Protein AF-A0A2W6E1Y5-F1 (afdb_monomer_lite)

Foldseek 3Di:
DDDDDDDPDPPPDPFAAFPVRHGDPDPVVCPVLPADKDKDAPPDDADDAQWDKDQPDDPQWAWGIKIAHRAQDADQRHDDQDWDFRMKTWTDHPNWIKIKTKIARRHCRPAAHDDDPQWDDDPPDPQKTKHAPPDPLGIKIWHDDRGIIIIMTHGPDPVVRVVVSVRMDTPGHHHDPDD

Structure (mmCIF, N/CA/C/O backbone):
data_AF-A0A2W6E1Y5-F1
#
_entry.id   AF-A0A2W6E1Y5-F1
#
loop_
_atom_site.group_PDB
_atom_site.id
_atom_site.type_symbol
_atom_site.label_atom_id
_atom_site.label_alt_id
_atom_site.label_comp_id
_atom_site.label_asym_id
_atom_site.label_entity_id
_atom_site.label_seq_id
_atom_site.pdbx_PDB_ins_code
_atom_site.Cartn_x
_atom_site.Cartn_y
_atom_site.Cartn_z
_atom_site.occupancy
_atom_site.B_iso_or_equiv
_atom_site.auth_seq_id
_atom_site.auth_comp_id
_atom_site.auth_asym_id
_atom_site.auth_atom_id
_atom_site.pdbx_PDB_model_num
ATOM 1 N N . MET A 1 1 ? 24.513 36.775 -11.200 1.00 38.06 1 MET A N 1
ATOM 2 C CA . MET A 1 1 ? 24.283 35.925 -10.012 1.00 38.06 1 MET A CA 1
ATOM 3 C C . MET A 1 1 ? 24.284 34.468 -10.467 1.00 38.06 1 MET A C 1
ATOM 5 O O . MET A 1 1 ? 23.429 34.130 -11.276 1.00 38.06 1 MET A O 1
ATOM 9 N N . PRO A 1 2 ? 25.271 33.638 -10.082 1.00 34.03 2 PRO A N 1
ATOM 10 C CA . PRO A 1 2 ? 25.382 32.253 -10.543 1.00 34.03 2 PRO A CA 1
ATOM 11 C C . PRO A 1 2 ? 24.440 31.330 -9.761 1.00 34.03 2 PRO A C 1
ATOM 13 O O . PRO A 1 2 ? 24.353 31.420 -8.538 1.00 34.03 2 PRO A O 1
ATOM 16 N N . GLY A 1 3 ? 23.746 30.445 -10.481 1.00 36.72 3 GLY A N 1
ATOM 17 C CA . GLY A 1 3 ? 22.789 29.486 -9.935 1.00 36.72 3 GLY A CA 1
ATOM 18 C C . GLY A 1 3 ? 23.451 28.390 -9.100 1.00 36.72 3 GLY A C 1
ATOM 19 O O . GLY A 1 3 ? 24.427 27.761 -9.516 1.00 36.72 3 GLY A O 1
ATOM 20 N N . ALA A 1 4 ? 22.890 28.142 -7.919 1.00 37.03 4 ALA A N 1
ATOM 21 C CA . ALA A 1 4 ? 23.269 27.018 -7.082 1.00 37.03 4 ALA A CA 1
ATOM 22 C C . ALA A 1 4 ? 22.837 25.708 -7.761 1.00 37.03 4 ALA A C 1
ATOM 24 O O . ALA A 1 4 ? 21.649 25.409 -7.874 1.00 37.03 4 ALA A O 1
ATOM 25 N N . ARG A 1 5 ? 23.812 24.916 -8.221 1.00 40.97 5 ARG A N 1
ATOM 26 C CA . ARG A 1 5 ? 23.590 23.514 -8.593 1.00 40.97 5 ARG A CA 1
ATOM 27 C C . ARG A 1 5 ? 23.184 22.753 -7.333 1.00 40.97 5 ARG A C 1
ATOM 29 O O . ARG A 1 5 ? 23.946 22.726 -6.365 1.00 40.97 5 ARG A O 1
ATOM 36 N N . ALA A 1 6 ? 22.008 22.130 -7.346 1.00 42.75 6 ALA A N 1
ATOM 37 C CA . ALA A 1 6 ? 21.619 21.189 -6.306 1.00 42.75 6 ALA A CA 1
ATOM 38 C C . ALA A 1 6 ? 22.677 20.074 -6.236 1.00 42.75 6 ALA A C 1
ATOM 40 O O . ALA A 1 6 ? 22.988 19.438 -7.245 1.00 42.75 6 ALA A O 1
ATOM 41 N N . LYS A 1 7 ? 23.280 19.869 -5.059 1.00 35.88 7 LYS A N 1
ATOM 42 C CA . LYS A 1 7 ? 24.159 18.718 -4.829 1.00 35.88 7 LYS A CA 1
ATOM 43 C C . LYS A 1 7 ? 23.310 17.451 -4.974 1.00 35.88 7 LYS A C 1
ATOM 45 O O . LYS A 1 7 ? 22.243 17.403 -4.360 1.00 35.88 7 LYS A O 1
ATOM 50 N N . PRO A 1 8 ? 23.752 16.434 -5.735 1.00 39.66 8 PRO A N 1
ATOM 51 C CA . PRO A 1 8 ? 23.053 15.161 -5.763 1.00 39.66 8 PRO A CA 1
ATOM 52 C C . PRO A 1 8 ? 23.016 14.623 -4.334 1.00 39.66 8 PRO A C 1
ATOM 54 O O . PRO A 1 8 ? 24.058 14.451 -3.692 1.00 39.66 8 PRO A O 1
ATOM 57 N N . ILE A 1 9 ? 21.806 14.416 -3.819 1.00 45.94 9 ILE A N 1
ATOM 58 C CA . ILE A 1 9 ? 21.595 13.673 -2.583 1.00 45.94 9 ILE A CA 1
ATOM 59 C C . ILE A 1 9 ? 22.230 12.310 -2.845 1.00 45.94 9 ILE A C 1
ATOM 61 O O . ILE A 1 9 ? 21.839 11.619 -3.787 1.00 45.94 9 ILE A O 1
ATOM 65 N N . ARG A 1 10 ? 23.263 11.953 -2.073 1.00 37.12 10 ARG A N 1
ATOM 66 C CA . ARG A 1 10 ? 23.776 10.583 -2.061 1.00 37.12 10 ARG A CA 1
ATOM 67 C C . ARG A 1 10 ? 22.591 9.711 -1.680 1.00 37.12 10 ARG A C 1
ATOM 69 O O . ARG A 1 10 ? 22.197 9.710 -0.517 1.00 37.12 10 ARG A O 1
ATOM 76 N N . ALA A 1 11 ? 21.998 9.041 -2.662 1.00 43.97 11 ALA A N 1
ATOM 77 C CA . ALA A 1 11 ? 21.000 8.029 -2.399 1.00 43.97 11 ALA A CA 1
ATOM 78 C C . ALA A 1 11 ? 21.639 7.045 -1.417 1.00 43.97 11 ALA A C 1
ATOM 80 O O . ALA A 1 11 ? 22.701 6.482 -1.699 1.00 43.97 11 ALA A O 1
ATOM 81 N N . LEU A 1 12 ? 21.038 6.902 -0.237 1.00 40.34 12 LEU A N 1
ATOM 82 C CA . LEU A 1 12 ? 21.284 5.752 0.618 1.00 40.34 12 LEU A CA 1
ATOM 83 C C . LEU A 1 12 ? 20.884 4.539 -0.222 1.00 40.34 12 LEU A C 1
ATOM 85 O O . LEU A 1 12 ? 19.701 4.260 -0.396 1.00 40.34 12 LEU A O 1
ATOM 89 N N . ALA A 1 13 ? 21.865 3.895 -0.847 1.00 49.94 13 ALA A N 1
ATOM 90 C CA . ALA A 1 13 ? 21.620 2.687 -1.606 1.00 49.94 13 ALA A CA 1
ATOM 91 C C . ALA A 1 13 ? 21.242 1.597 -0.601 1.00 49.94 13 ALA A C 1
ATOM 93 O O . ALA A 1 13 ? 22.048 1.228 0.254 1.00 49.94 13 ALA A O 1
ATOM 94 N N . LEU A 1 14 ? 20.008 1.104 -0.684 1.00 54.09 14 LEU A N 1
ATOM 95 C CA . LEU A 1 14 ? 19.638 -0.155 -0.052 1.00 54.09 14 LEU A CA 1
ATOM 96 C C . LEU A 1 14 ? 20.408 -1.258 -0.783 1.00 54.09 14 LEU A C 1
ATOM 98 O O . LEU A 1 14 ? 20.114 -1.563 -1.937 1.00 54.09 14 LEU A O 1
ATOM 102 N N . ILE A 1 15 ? 21.435 -1.802 -0.132 1.00 58.28 15 ILE A N 1
ATOM 103 C CA . ILE A 1 15 ? 22.217 -2.927 -0.647 1.00 58.28 15 ILE A CA 1
ATOM 104 C C . ILE A 1 15 ? 21.647 -4.193 -0.003 1.00 58.28 15 ILE A C 1
ATOM 106 O O . ILE A 1 15 ? 21.856 -4.389 1.196 1.00 58.28 15 ILE A O 1
ATOM 110 N N . PRO A 1 16 ? 20.922 -5.049 -0.741 1.00 61.19 16 PRO A N 1
ATOM 111 C CA . PRO A 1 16 ? 20.564 -6.356 -0.219 1.00 61.19 16 PRO A CA 1
ATOM 112 C C . PRO A 1 16 ? 21.827 -7.192 -0.051 1.00 61.19 16 PRO A C 1
ATOM 114 O O . PRO A 1 16 ? 22.714 -7.194 -0.910 1.00 61.19 16 PRO A O 1
ATOM 117 N N . LEU A 1 17 ? 21.898 -7.889 1.074 1.00 61.00 17 LEU A N 1
ATOM 118 C CA . LEU A 1 17 ? 23.000 -8.770 1.422 1.00 61.00 17 LEU A CA 1
ATOM 119 C C . LEU A 1 17 ? 22.524 -10.221 1.356 1.00 61.00 17 LEU A C 1
ATOM 121 O O . LEU A 1 17 ? 21.357 -10.504 1.620 1.00 61.00 17 LEU A O 1
ATOM 125 N N . ASP A 1 18 ? 23.426 -11.125 0.989 1.00 54.53 18 ASP A N 1
ATOM 126 C CA . ASP A 1 18 ? 23.208 -12.562 1.110 1.00 54.53 18 ASP A CA 1
ATOM 127 C C . ASP A 1 18 ? 23.424 -13.042 2.556 1.00 54.53 18 ASP A C 1
ATOM 129 O O . ASP A 1 18 ? 23.821 -12.281 3.445 1.00 54.53 18 ASP A O 1
ATOM 133 N N . ARG A 1 19 ? 23.247 -14.350 2.767 1.00 54.22 19 ARG A N 1
ATOM 134 C CA . ARG A 1 19 ? 23.466 -15.028 4.055 1.00 54.22 19 ARG A CA 1
ATOM 135 C C . ARG A 1 19 ? 24.863 -14.954 4.650 1.00 54.22 19 ARG A C 1
ATOM 137 O O . ARG A 1 19 ? 25.102 -15.368 5.781 1.00 54.22 19 ARG A O 1
ATOM 144 N N . HIS A 1 20 ? 25.818 -14.484 3.866 1.00 69.44 20 HIS A N 1
ATOM 145 C CA . HIS A 1 20 ? 27.202 -14.301 4.264 1.00 69.44 20 HIS A CA 1
ATOM 146 C C . HIS A 1 20 ? 27.544 -12.811 4.422 1.00 69.44 20 HIS A C 1
ATOM 148 O O . HIS A 1 20 ? 28.718 -12.473 4.574 1.00 69.44 20 HIS A O 1
ATOM 154 N N . GLY A 1 21 ? 26.541 -11.921 4.390 1.00 58.41 21 GLY A N 1
ATOM 155 C CA . GLY A 1 21 ? 26.709 -10.475 4.499 1.00 58.41 21 GLY A CA 1
ATOM 156 C C . GLY A 1 21 ? 27.328 -9.835 3.256 1.00 58.41 21 GLY A C 1
ATOM 157 O O . GLY A 1 21 ? 27.831 -8.714 3.334 1.00 58.41 21 GLY A O 1
ATOM 158 N N . ARG A 1 22 ? 27.344 -10.534 2.114 1.00 70.56 22 ARG A N 1
ATOM 159 C CA . ARG A 1 22 ? 27.930 -10.033 0.865 1.00 70.56 22 ARG A CA 1
ATOM 160 C C . ARG A 1 22 ? 26.859 -9.333 0.032 1.00 70.56 22 ARG A C 1
ATOM 162 O O . ARG A 1 22 ? 25.741 -9.838 -0.038 1.00 70.56 22 ARG A O 1
ATOM 169 N N . PRO A 1 23 ? 27.172 -8.204 -0.631 1.00 63.00 23 PRO A N 1
ATOM 170 C CA . PRO A 1 23 ? 26.241 -7.556 -1.548 1.00 63.00 23 PRO A CA 1
ATOM 171 C C . PRO A 1 23 ? 25.732 -8.533 -2.607 1.00 63.00 23 PRO A C 1
ATOM 173 O O . PRO A 1 23 ? 26.532 -9.134 -3.324 1.00 63.00 23 PRO A O 1
ATOM 176 N N . VAL A 1 24 ? 24.412 -8.658 -2.735 1.00 55.81 24 VAL A N 1
ATOM 177 C CA . VAL A 1 24 ? 23.804 -9.35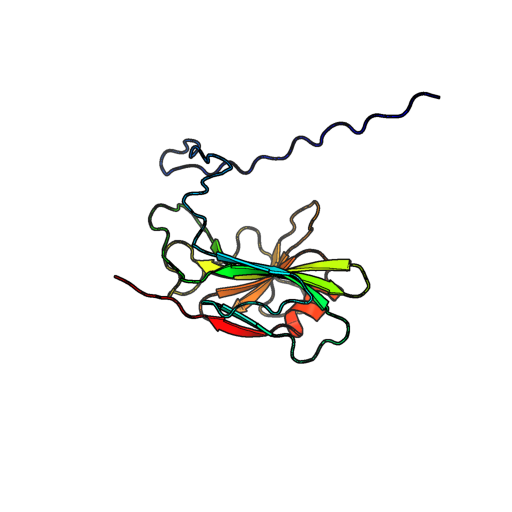1 -3.872 1.00 55.81 24 VAL A CA 1
ATOM 178 C C . VAL A 1 24 ? 23.944 -8.421 -5.080 1.00 55.81 24 VAL A C 1
ATOM 180 O O . VAL A 1 24 ? 23.420 -7.303 -5.038 1.00 55.81 24 VAL A O 1
ATOM 183 N N . PRO A 1 25 ? 24.653 -8.817 -6.154 1.00 55.38 25 PRO A N 1
ATOM 184 C CA . PRO A 1 25 ? 24.777 -7.987 -7.343 1.00 55.38 25 PRO A CA 1
ATOM 185 C C . PRO A 1 25 ? 23.416 -7.884 -8.043 1.00 55.38 25 PRO A C 1
ATOM 187 O O . PRO A 1 25 ? 23.063 -8.717 -8.875 1.00 55.38 25 PRO A O 1
ATOM 190 N N . ILE A 1 26 ? 22.642 -6.848 -7.712 1.00 52.25 26 ILE A N 1
ATOM 191 C CA . ILE A 1 26 ? 21.452 -6.482 -8.477 1.00 52.25 26 ILE A CA 1
ATOM 192 C C . ILE A 1 26 ? 21.932 -5.753 -9.731 1.00 52.25 26 ILE A C 1
ATOM 194 O O . ILE A 1 26 ? 22.360 -4.598 -9.668 1.00 52.25 26 ILE A O 1
ATOM 198 N N . LYS A 1 27 ? 21.836 -6.392 -10.898 1.00 49.78 27 LYS A N 1
ATOM 199 C CA . LYS A 1 27 ? 21.830 -5.630 -12.149 1.00 49.78 27 LYS A CA 1
ATOM 200 C C . LYS A 1 27 ? 20.531 -4.832 -12.152 1.00 49.78 27 LYS A C 1
ATOM 202 O O . LYS A 1 27 ? 19.464 -5.426 -12.122 1.00 49.78 27 LYS A O 1
ATOM 207 N N . ALA A 1 28 ? 20.595 -3.503 -12.197 1.00 44.22 28 ALA A N 1
ATOM 208 C CA . ALA A 1 28 ? 19.415 -2.629 -12.105 1.00 44.22 28 ALA A CA 1
ATOM 209 C C . ALA A 1 28 ? 18.299 -2.929 -13.141 1.00 44.22 28 ALA A C 1
ATOM 211 O O . ALA A 1 28 ? 17.175 -2.468 -12.977 1.00 44.22 28 ALA A O 1
ATOM 212 N N . GLN A 1 29 ? 18.603 -3.709 -14.184 1.00 43.41 29 GLN A N 1
ATOM 213 C CA . GLN A 1 29 ? 17.671 -4.171 -15.219 1.00 43.41 29 GLN A CA 1
ATOM 214 C C . GLN A 1 29 ? 17.121 -5.592 -15.007 1.00 43.41 29 GLN A C 1
ATOM 216 O O . GLN A 1 29 ? 16.110 -5.948 -15.599 1.00 43.41 29 GLN A O 1
ATOM 221 N N . GLU A 1 30 ? 17.746 -6.387 -14.143 1.00 43.25 30 GLU A N 1
ATOM 222 C CA . GLU A 1 30 ? 17.336 -7.742 -13.779 1.00 43.25 30 GLU A CA 1
ATOM 223 C C . GLU A 1 30 ? 17.289 -7.784 -12.254 1.00 43.25 30 GLU A C 1
ATOM 225 O O . GLU A 1 30 ? 18.232 -8.222 -11.601 1.00 43.25 30 GLU A O 1
ATOM 230 N N . ASN A 1 31 ? 16.215 -7.267 -11.656 1.00 49.66 31 ASN A N 1
ATOM 231 C CA . ASN A 1 31 ? 15.931 -7.616 -10.272 1.00 49.66 31 ASN A CA 1
ATOM 232 C C . ASN A 1 31 ? 15.467 -9.084 -10.291 1.00 49.66 31 ASN A C 1
ATOM 234 O O . ASN A 1 31 ? 14.361 -9.337 -10.769 1.00 49.66 31 ASN A O 1
ATOM 238 N N . PRO A 1 32 ? 16.262 -10.060 -9.809 1.00 44.84 32 PRO A N 1
ATOM 239 C CA . PRO A 1 32 ? 15.862 -11.470 -9.826 1.00 44.84 32 PRO A CA 1
ATOM 240 C C . PRO A 1 32 ? 14.632 -11.732 -8.940 1.00 44.84 32 PRO A C 1
ATOM 242 O O . PRO A 1 32 ? 14.007 -12.782 -9.044 1.00 44.84 32 PRO A O 1
ATOM 245 N N . PHE A 1 33 ? 14.258 -10.759 -8.102 1.00 51.00 33 PHE A N 1
ATOM 246 C CA . PHE A 1 33 ? 13.057 -10.759 -7.273 1.00 51.00 33 PHE A CA 1
ATOM 247 C C . PHE A 1 33 ? 11.883 -9.986 -7.901 1.00 51.00 33 PHE A C 1
ATOM 249 O O . PHE A 1 33 ? 10.825 -9.870 -7.280 1.00 51.00 33 PHE A O 1
ATOM 256 N N . ALA A 1 34 ? 12.034 -9.439 -9.115 1.00 59.31 34 ALA A N 1
ATOM 257 C CA . ALA A 1 34 ? 10.923 -8.843 -9.848 1.00 59.31 34 ALA A CA 1
ATOM 258 C C . ALA A 1 34 ? 10.020 -9.954 -10.381 1.00 59.31 34 ALA A C 1
ATOM 260 O O . ALA A 1 34 ? 10.207 -10.490 -11.473 1.00 59.31 34 ALA A O 1
ATOM 261 N N . LEU A 1 35 ? 9.014 -10.297 -9.583 1.00 68.56 35 LEU A N 1
ATOM 262 C CA . LEU A 1 35 ? 7.935 -11.166 -10.021 1.00 68.56 35 LEU A CA 1
ATOM 263 C C . LEU A 1 35 ? 7.258 -10.567 -11.270 1.00 68.56 35 LEU A C 1
ATOM 265 O O . LEU A 1 35 ? 7.119 -9.338 -11.356 1.00 68.56 35 LEU A O 1
ATOM 269 N N . PRO A 1 36 ? 6.804 -11.408 -12.222 1.00 78.75 36 PRO A N 1
ATOM 270 C CA . PRO A 1 36 ? 6.114 -10.941 -13.416 1.00 78.75 36 PRO A CA 1
ATOM 271 C C . PRO A 1 36 ? 4.913 -10.069 -13.047 1.00 78.75 36 PRO A C 1
ATOM 273 O O . PRO A 1 36 ? 3.895 -10.548 -12.529 1.00 78.75 36 PRO A O 1
ATOM 276 N N . ASN A 1 37 ? 5.036 -8.777 -13.321 1.00 84.44 37 ASN A N 1
ATOM 277 C CA . ASN A 1 37 ? 4.037 -7.775 -12.996 1.00 84.44 37 ASN A CA 1
ATOM 278 C C . ASN A 1 37 ? 3.521 -7.097 -14.263 1.00 84.44 37 ASN A C 1
ATOM 280 O O . ASN A 1 37 ? 4.126 -7.162 -15.333 1.00 84.44 37 ASN A O 1
ATOM 284 N N . ARG A 1 38 ? 2.351 -6.480 -14.133 1.00 88.81 38 ARG A N 1
ATOM 285 C CA . ARG A 1 38 ? 1.757 -5.645 -15.167 1.00 88.81 38 ARG A CA 1
ATOM 286 C C . ARG A 1 38 ? 1.631 -4.228 -14.647 1.00 88.81 38 ARG A C 1
ATOM 288 O O . ARG A 1 38 ? 0.903 -3.996 -13.680 1.00 88.81 38 ARG A O 1
ATOM 295 N N . TYR A 1 39 ? 2.319 -3.318 -15.322 1.00 90.50 39 TYR A N 1
ATOM 296 C CA . TYR A 1 39 ? 2.117 -1.887 -15.163 1.00 90.50 39 TYR A CA 1
ATOM 297 C C . TYR A 1 39 ? 0.757 -1.473 -15.726 1.00 90.50 39 TYR A C 1
ATOM 299 O O . TYR A 1 39 ? 0.266 -2.047 -16.704 1.00 90.50 39 TYR A O 1
ATOM 307 N N . TRP A 1 40 ? 0.165 -0.453 -15.122 1.00 91.62 40 TRP A N 1
ATOM 308 C CA . TRP A 1 40 ? -1.009 0.224 -15.644 1.00 91.62 40 TRP A CA 1
ATOM 309 C C . TRP A 1 40 ? -0.995 1.695 -15.246 1.00 91.62 40 TRP A C 1
ATOM 311 O O . TRP A 1 40 ? -0.381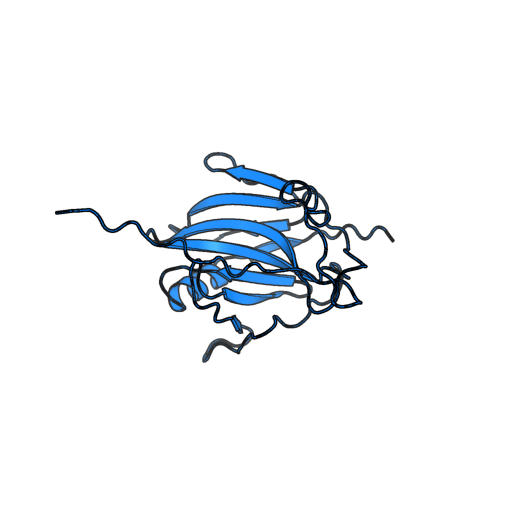 2.079 -14.253 1.00 91.62 40 TRP A O 1
ATOM 321 N N . GLN A 1 41 ? -1.703 2.509 -16.024 1.00 94.06 41 GLN A N 1
ATOM 322 C CA . GLN A 1 41 ? -1.841 3.940 -15.790 1.00 94.06 41 GLN A CA 1
ATOM 323 C C . GLN A 1 41 ? -3.207 4.422 -16.262 1.00 94.06 41 GLN A C 1
ATOM 325 O O . GLN A 1 41 ? -3.702 3.980 -17.304 1.00 94.06 41 GLN A O 1
ATOM 330 N N . ALA A 1 42 ? -3.797 5.348 -15.512 1.00 90.69 42 ALA A N 1
ATOM 331 C CA . ALA A 1 42 ? -5.022 6.030 -15.880 1.00 90.69 42 ALA A CA 1
ATOM 332 C C . ALA A 1 42 ? -4.887 6.679 -17.279 1.00 90.69 42 ALA A C 1
ATOM 334 O O . ALA A 1 42 ? -3.832 7.218 -17.615 1.00 90.69 42 ALA A O 1
ATOM 335 N N . PRO A 1 43 ? -5.932 6.620 -18.124 1.00 92.94 43 PRO A N 1
ATOM 336 C CA . PRO A 1 43 ? -7.288 6.161 -17.816 1.00 92.94 43 PRO A CA 1
ATOM 337 C C . PRO A 1 43 ? -7.487 4.636 -17.913 1.00 92.94 43 PRO A C 1
ATOM 339 O O . PRO A 1 43 ? -8.607 4.156 -17.730 1.00 92.94 43 PRO A O 1
ATOM 342 N N . SER A 1 44 ? -6.440 3.855 -18.202 1.00 92.62 44 SER A N 1
ATOM 343 C CA . SER A 1 44 ? -6.552 2.393 -18.224 1.00 92.62 44 SER A CA 1
ATOM 344 C C . SER A 1 44 ? -6.824 1.862 -16.820 1.00 92.62 44 SER A C 1
ATOM 346 O O . SER A 1 44 ? -6.268 2.343 -15.834 1.00 92.62 44 SER A O 1
ATOM 348 N N . ARG A 1 45 ? -7.686 0.848 -16.720 1.00 87.81 45 ARG A N 1
ATOM 349 C CA . ARG A 1 45 ? -7.991 0.209 -15.436 1.00 87.81 45 ARG A CA 1
ATOM 350 C C . ARG A 1 45 ? -6.844 -0.711 -14.998 1.00 87.81 45 ARG A C 1
ATOM 352 O O . ARG A 1 45 ? -6.176 -1.279 -15.866 1.00 87.81 45 ARG A O 1
ATOM 359 N N . PRO A 1 46 ? -6.667 -0.931 -13.682 1.00 86.25 46 PRO A N 1
ATOM 360 C CA . PRO A 1 46 ? -5.744 -1.940 -13.185 1.00 86.25 46 PRO A CA 1
ATOM 361 C C . PRO A 1 46 ? -6.062 -3.314 -13.794 1.00 86.25 46 PRO A C 1
ATOM 363 O O . PRO A 1 46 ? -7.224 -3.738 -13.765 1.00 86.25 46 PRO A O 1
ATOM 366 N N . PRO A 1 47 ? -5.072 -4.030 -14.349 1.00 87.62 47 PRO A N 1
ATOM 367 C CA . PRO A 1 47 ? -5.277 -5.377 -14.842 1.00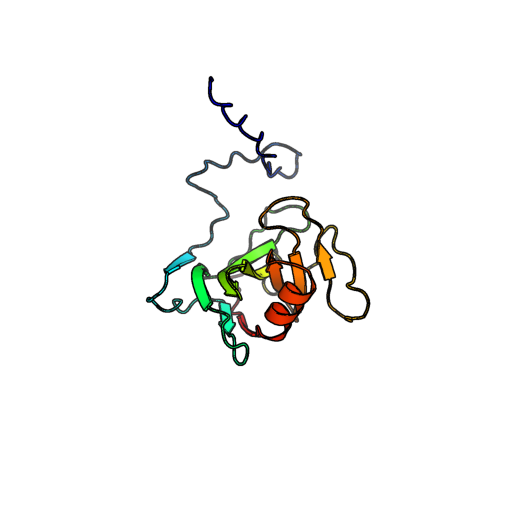 87.62 47 PRO A CA 1
ATOM 368 C C . PRO A 1 47 ? -5.592 -6.303 -13.669 1.00 87.62 47 PRO A C 1
ATOM 370 O O . PRO A 1 47 ? -5.068 -6.149 -12.566 1.00 87.62 47 PRO A O 1
ATOM 373 N N . HIS A 1 48 ? -6.394 -7.335 -13.920 1.00 87.56 48 HIS A N 1
ATOM 374 C CA . HIS A 1 48 ? -6.556 -8.397 -12.936 1.00 87.56 48 HIS A CA 1
ATOM 375 C C . HIS A 1 48 ? -5.207 -9.093 -12.703 1.00 87.56 48 HIS A C 1
ATOM 377 O O . HIS A 1 48 ? -4.528 -9.484 -13.655 1.00 87.56 48 HIS A O 1
ATOM 383 N N . GLY A 1 49 ? -4.827 -9.284 -11.443 1.00 86.38 49 GLY A N 1
ATOM 384 C CA . GLY A 1 49 ? -3.653 -10.072 -11.055 1.00 86.38 49 GLY A CA 1
ATOM 385 C C . GLY A 1 49 ? -3.926 -10.904 -9.811 1.00 86.38 49 GLY A C 1
ATOM 386 O O . GLY A 1 49 ? -5.086 -11.190 -9.510 1.00 86.38 49 GLY A O 1
ATOM 387 N N . SER A 1 50 ? -2.886 -11.300 -9.088 1.00 89.06 50 SER A N 1
ATOM 388 C CA . SER A 1 50 ? -3.029 -12.066 -7.847 1.00 89.06 50 SER A CA 1
ATOM 389 C C . SER A 1 50 ? -3.649 -11.244 -6.721 1.00 89.06 50 SER A C 1
ATOM 391 O O . SER A 1 50 ? -4.393 -11.799 -5.912 1.00 89.06 50 SER A O 1
ATOM 393 N N . CYS A 1 51 ? -3.424 -9.929 -6.701 1.00 92.25 51 CYS A N 1
ATOM 394 C CA . CYS A 1 51 ? -4.014 -9.032 -5.715 1.00 92.25 51 CYS A CA 1
ATOM 395 C C . CYS A 1 51 ? -4.917 -7.965 -6.334 1.00 92.25 51 CYS A C 1
ATOM 397 O O . CYS A 1 51 ? -4.806 -7.647 -7.517 1.00 92.25 51 CYS A O 1
ATOM 399 N N . GLU A 1 52 ? -5.811 -7.414 -5.513 1.00 93.25 52 GLU A N 1
ATOM 400 C CA . GLU A 1 52 ? -6.684 -6.298 -5.882 1.00 93.25 52 GLU A CA 1
ATOM 401 C C . GLU A 1 52 ? -6.943 -5.394 -4.668 1.00 93.25 52 GLU A C 1
ATOM 403 O O . GLU A 1 52 ? -7.325 -5.884 -3.602 1.00 93.25 52 GLU A O 1
ATOM 408 N N . ILE A 1 53 ? -6.764 -4.080 -4.836 1.00 92.19 53 ILE A N 1
ATOM 409 C CA . ILE A 1 53 ? -7.208 -3.052 -3.885 1.00 92.19 53 ILE A CA 1
ATOM 410 C C . ILE A 1 53 ? -8.444 -2.361 -4.465 1.00 92.19 53 ILE A C 1
ATOM 412 O O . ILE A 1 53 ? -8.476 -2.014 -5.644 1.00 92.19 53 ILE A O 1
ATOM 416 N N . LYS A 1 54 ? -9.448 -2.123 -3.618 1.00 92.19 54 LYS A N 1
ATOM 417 C CA . LYS A 1 54 ? -10.610 -1.287 -3.931 1.00 92.19 54 LYS A CA 1
ATOM 418 C C . LYS A 1 54 ? -10.689 -0.102 -2.981 1.00 92.19 54 LYS A C 1
ATOM 420 O O . LYS A 1 54 ? -10.404 -0.236 -1.792 1.00 92.19 54 LYS A O 1
ATOM 425 N N . ASN A 1 55 ? -11.164 1.022 -3.506 1.00 88.31 55 ASN A N 1
ATOM 426 C CA . ASN A 1 55 ? -11.626 2.167 -2.733 1.00 88.31 55 ASN A CA 1
ATOM 427 C C . ASN A 1 55 ? -13.158 2.275 -2.863 1.00 88.31 55 ASN A C 1
ATOM 429 O O . ASN A 1 55 ? -13.644 2.905 -3.802 1.00 88.31 55 ASN A O 1
ATOM 433 N N . PRO A 1 56 ? -13.941 1.636 -1.982 1.00 79.00 56 PRO A N 1
ATOM 434 C CA . PRO A 1 56 ? -15.394 1.665 -2.078 1.00 79.00 56 PRO A CA 1
ATOM 435 C C . PRO A 1 56 ? -16.032 3.026 -1.747 1.00 79.00 56 PRO A C 1
ATOM 437 O O . PRO A 1 56 ? -17.156 3.267 -2.188 1.00 79.00 56 PRO A O 1
ATOM 440 N N . HIS A 1 57 ? -15.382 3.908 -0.970 1.00 84.06 57 HIS A N 1
ATOM 441 C CA . HIS A 1 57 ? -16.102 5.018 -0.318 1.00 84.06 57 HIS A CA 1
ATOM 442 C C . HIS A 1 57 ? -15.385 6.378 -0.265 1.00 84.06 57 HIS A C 1
ATOM 444 O O . HIS A 1 57 ? -16.054 7.386 -0.027 1.00 84.06 57 HIS A O 1
ATOM 450 N N . LEU A 1 58 ? -14.067 6.466 -0.487 1.00 92.81 58 LEU A N 1
ATOM 451 C CA . LEU A 1 58 ? -13.354 7.741 -0.368 1.00 92.81 58 LEU A CA 1
ATOM 452 C C . LEU A 1 58 ? -13.369 8.521 -1.682 1.00 92.81 58 LEU A C 1
ATOM 454 O O . LEU A 1 58 ? -12.609 8.239 -2.607 1.00 92.81 58 LEU A O 1
ATOM 458 N N . ARG A 1 59 ? -14.241 9.527 -1.749 1.00 93.25 59 ARG A N 1
ATOM 459 C CA . ARG A 1 59 ? -14.311 10.460 -2.880 1.00 93.25 59 ARG A CA 1
ATOM 460 C C . ARG A 1 59 ? -13.014 11.265 -3.000 1.00 93.25 59 ARG A C 1
ATOM 462 O O . ARG A 1 59 ? -12.455 11.676 -1.989 1.00 93.25 59 ARG A O 1
ATOM 469 N N . GLY A 1 60 ? -12.570 11.503 -4.233 1.00 92.81 60 GLY A N 1
ATOM 470 C CA . GLY A 1 60 ? -11.365 12.287 -4.528 1.00 92.81 60 GLY A CA 1
ATOM 471 C C . GLY A 1 60 ? -10.040 11.548 -4.322 1.00 92.81 60 GLY A C 1
ATOM 472 O O . GLY A 1 60 ? -8.996 12.148 -4.543 1.00 92.81 60 GLY A O 1
ATOM 473 N N . LEU A 1 61 ? -10.063 10.271 -3.913 1.00 95.25 61 LEU A N 1
ATOM 474 C CA . LEU A 1 61 ? -8.882 9.412 -3.951 1.00 95.25 61 LEU A CA 1
ATOM 475 C C . LEU A 1 61 ? -8.775 8.781 -5.344 1.00 95.25 61 LEU A C 1
ATOM 477 O O . LEU A 1 61 ? -9.508 7.842 -5.670 1.00 95.25 61 LEU A O 1
ATOM 481 N N . GLU A 1 62 ? -7.866 9.307 -6.155 1.00 92.44 62 GLU A N 1
ATOM 482 C CA . GLU A 1 62 ? -7.730 8.960 -7.568 1.00 92.44 62 GLU A CA 1
ATOM 483 C C . GLU A 1 62 ? -6.508 8.086 -7.806 1.00 92.44 62 GLU A C 1
ATOM 485 O O . GLU A 1 62 ? -5.388 8.499 -7.522 1.00 92.44 62 GLU A O 1
ATOM 490 N N . ALA A 1 63 ? -6.723 6.888 -8.345 1.00 93.56 63 ALA A N 1
ATOM 491 C CA . ALA A 1 63 ? -5.648 5.975 -8.703 1.00 93.56 63 ALA A CA 1
ATOM 492 C C . ALA A 1 63 ? -5.029 6.410 -10.042 1.00 93.56 63 ALA A C 1
ATOM 494 O O . ALA A 1 63 ? -5.741 6.489 -11.044 1.00 93.56 63 ALA A O 1
ATOM 495 N N . GLN A 1 64 ? -3.727 6.691 -10.062 1.00 93.69 64 GLN A N 1
ATOM 496 C CA . GLN A 1 64 ? -3.044 7.243 -11.235 1.00 93.69 64 GLN A CA 1
ATOM 497 C C . GLN A 1 64 ? -2.277 6.178 -12.012 1.00 93.69 64 GLN A C 1
ATOM 499 O O . GLN A 1 64 ? -2.373 6.126 -13.236 1.00 93.69 64 GLN A O 1
ATOM 504 N N . TRP A 1 65 ? -1.531 5.321 -11.321 1.00 92.94 65 TRP A N 1
ATOM 505 C CA . TRP A 1 65 ? -0.749 4.247 -11.929 1.00 92.94 65 TRP A CA 1
ATOM 506 C C . TRP A 1 65 ? -0.336 3.220 -10.879 1.00 92.94 65 TRP A C 1
ATOM 508 O O . TRP A 1 65 ? -0.509 3.433 -9.679 1.00 92.94 65 TRP A O 1
ATOM 518 N N . GLY A 1 66 ? 0.197 2.085 -11.316 1.00 92.44 66 GLY A N 1
ATOM 519 C CA . GLY A 1 66 ? 0.712 1.076 -10.402 1.00 92.44 66 GLY A CA 1
ATOM 520 C C . GLY A 1 66 ? 1.158 -0.195 -11.099 1.00 92.44 66 GLY A C 1
ATOM 521 O O . GLY A 1 66 ? 1.144 -0.298 -12.328 1.00 92.44 66 GLY A O 1
ATOM 522 N N . HIS A 1 67 ? 1.493 -1.194 -10.290 1.00 92.81 67 HIS A N 1
ATOM 523 C CA . HIS A 1 67 ? 1.836 -2.530 -10.756 1.00 92.81 67 HIS A CA 1
ATOM 524 C C . HIS A 1 67 ? 0.983 -3.569 -10.044 1.00 92.81 67 HIS A C 1
ATOM 526 O O . HIS A 1 67 ? 0.659 -3.448 -8.864 1.00 92.81 67 HIS A O 1
ATOM 532 N N . VAL A 1 68 ? 0.634 -4.631 -10.764 1.00 91.50 68 VAL A N 1
ATOM 533 C CA . VAL A 1 68 ? -0.022 -5.801 -10.178 1.00 91.50 68 VAL A CA 1
ATOM 534 C C . VAL A 1 68 ? 0.758 -7.043 -10.569 1.00 91.50 68 VAL A C 1
ATOM 536 O O . VAL A 1 68 ? 0.986 -7.291 -11.756 1.00 91.50 68 VAL A O 1
ATOM 539 N N . ILE A 1 69 ? 1.149 -7.847 -9.582 1.00 87.88 69 ILE A N 1
ATOM 540 C CA . ILE A 1 69 ? 1.775 -9.140 -9.834 1.00 87.88 69 ILE A CA 1
ATOM 541 C C . ILE A 1 69 ? 0.749 -10.088 -10.459 1.00 87.88 69 ILE A C 1
ATOM 543 O O . ILE A 1 69 ? -0.388 -10.218 -10.000 1.00 87.88 69 ILE A O 1
ATOM 547 N N . SER A 1 70 ? 1.164 -10.765 -11.527 1.00 84.94 70 SER A N 1
ATOM 548 C CA . SER A 1 70 ? 0.333 -11.750 -12.223 1.00 84.94 70 SER A CA 1
ATOM 549 C C . SER A 1 70 ? 0.277 -13.101 -11.505 1.00 84.94 70 SER A C 1
ATOM 551 O O . SER A 1 70 ? -0.761 -13.759 -11.556 1.00 84.94 70 SER A O 1
ATOM 553 N N . ARG A 1 71 ? 1.373 -13.484 -10.836 1.00 83.69 71 ARG A N 1
ATOM 554 C CA . ARG A 1 71 ? 1.529 -14.713 -10.052 1.00 83.69 71 ARG A CA 1
ATOM 555 C C . ARG A 1 71 ? 2.455 -14.482 -8.861 1.00 83.69 71 ARG A C 1
ATOM 557 O O . ARG A 1 71 ? 3.587 -14.039 -9.038 1.00 83.69 71 ARG A O 1
ATOM 564 N N . ILE A 1 72 ? 1.987 -14.815 -7.662 1.00 86.25 72 ILE A N 1
ATOM 565 C CA . ILE A 1 72 ? 2.798 -14.755 -6.439 1.00 86.25 72 ILE A CA 1
ATOM 566 C C . ILE A 1 72 ? 3.638 -16.026 -6.354 1.00 86.25 72 ILE A C 1
ATOM 568 O O . ILE A 1 72 ? 3.086 -17.123 -6.427 1.00 86.25 72 ILE A O 1
ATOM 572 N N . ALA A 1 73 ? 4.945 -15.874 -6.160 1.00 83.38 73 ALA A N 1
ATOM 573 C CA . ALA A 1 73 ? 5.860 -16.970 -5.868 1.00 83.38 73 ALA A CA 1
ATOM 574 C C . ALA A 1 73 ? 6.713 -16.626 -4.642 1.00 83.38 73 ALA A C 1
ATOM 576 O O . ALA A 1 73 ? 6.993 -15.455 -4.381 1.00 83.38 73 ALA A O 1
ATOM 577 N N . ALA A 1 74 ? 7.092 -17.659 -3.892 1.00 85.25 74 ALA A N 1
ATOM 578 C CA . ALA A 1 74 ? 8.013 -17.539 -2.773 1.00 85.25 74 ALA A CA 1
ATOM 579 C C . ALA A 1 74 ? 9.433 -17.215 -3.256 1.00 85.25 74 ALA A C 1
ATOM 581 O O . ALA A 1 74 ? 9.862 -17.666 -4.318 1.00 85.25 74 ALA A O 1
ATOM 582 N N . VAL A 1 75 ? 10.169 -16.481 -2.429 1.00 82.62 75 VAL A N 1
ATOM 583 C CA . VAL A 1 75 ? 11.590 -16.182 -2.594 1.00 82.62 75 VAL A CA 1
ATOM 584 C C . VAL A 1 75 ? 12.341 -16.870 -1.447 1.00 82.62 75 VAL A C 1
ATOM 586 O O . VAL A 1 75 ? 12.510 -16.274 -0.384 1.00 82.62 75 VAL A O 1
ATOM 589 N N . PRO A 1 76 ? 12.745 -18.144 -1.598 1.00 77.00 76 PRO A N 1
ATOM 590 C CA . PRO A 1 76 ? 13.250 -18.947 -0.481 1.00 77.00 76 PRO A CA 1
ATOM 591 C C . PRO A 1 76 ? 14.608 -18.473 0.054 1.00 77.00 76 PRO A C 1
ATOM 593 O O . PRO A 1 76 ? 14.895 -18.683 1.231 1.00 77.00 76 PRO A O 1
ATOM 596 N N . ASP A 1 77 ? 15.410 -17.821 -0.791 1.00 77.31 77 ASP A N 1
ATOM 597 C CA . ASP A 1 77 ? 16.777 -17.387 -0.477 1.00 77.31 77 ASP A CA 1
ATOM 598 C C . ASP A 1 77 ? 16.846 -16.006 0.193 1.00 77.31 77 ASP A C 1
ATOM 600 O O . ASP A 1 77 ? 17.934 -15.466 0.398 1.00 77.31 77 ASP A O 1
ATOM 604 N N . VAL A 1 78 ? 15.696 -15.406 0.514 1.00 74.62 78 VAL A N 1
ATOM 605 C CA . VAL A 1 78 ? 15.663 -14.113 1.192 1.00 74.62 78 VAL A CA 1
ATOM 606 C C . VAL A 1 78 ? 15.899 -14.279 2.691 1.00 74.62 78 VAL A C 1
ATOM 608 O O . VAL A 1 78 ? 15.287 -15.122 3.352 1.00 74.62 78 VAL A O 1
ATOM 611 N N . GLU A 1 79 ? 16.785 -13.452 3.238 1.00 70.06 79 GLU A N 1
ATOM 612 C CA . GLU A 1 79 ? 17.080 -13.435 4.666 1.00 70.06 79 GLU A CA 1
ATOM 613 C C . GLU A 1 79 ? 16.407 -12.271 5.392 1.00 70.06 79 GLU A C 1
ATOM 615 O O . GLU A 1 79 ? 16.226 -11.181 4.849 1.00 70.06 79 GLU A O 1
ATOM 620 N N . GLY A 1 80 ? 16.075 -12.499 6.663 1.00 70.88 80 GLY A N 1
ATOM 621 C CA . GLY A 1 80 ? 15.412 -11.511 7.507 1.00 70.88 80 GLY A CA 1
ATOM 622 C C . GLY A 1 80 ? 13.928 -11.317 7.179 1.00 70.88 80 GLY A C 1
ATOM 623 O O . GLY A 1 80 ? 13.300 -12.115 6.485 1.00 70.88 80 GLY A O 1
ATOM 624 N N . ALA A 1 81 ? 13.346 -10.253 7.737 1.00 75.56 81 ALA A N 1
ATOM 625 C CA . ALA A 1 81 ? 11.952 -9.886 7.500 1.00 75.56 81 ALA A CA 1
ATOM 626 C C . ALA A 1 81 ? 11.816 -9.199 6.133 1.00 75.56 81 ALA A C 1
ATOM 628 O O . ALA A 1 81 ? 11.849 -7.970 6.036 1.00 75.56 81 ALA A O 1
ATOM 629 N N . ALA A 1 82 ? 11.695 -10.003 5.080 1.00 83.25 82 ALA A N 1
ATOM 630 C CA . ALA A 1 82 ? 11.520 -9.525 3.720 1.00 83.25 82 ALA A CA 1
ATOM 631 C C . ALA A 1 82 ? 10.063 -9.605 3.269 1.00 83.25 82 ALA A C 1
ATOM 633 O O . ALA A 1 82 ? 9.346 -10.568 3.550 1.00 83.25 82 ALA A O 1
ATOM 634 N N . PHE A 1 83 ? 9.646 -8.587 2.522 1.00 87.50 83 PHE A N 1
ATOM 635 C CA . PHE A 1 83 ? 8.282 -8.457 2.035 1.00 87.50 83 PHE A CA 1
ATOM 636 C C . PHE A 1 83 ? 8.268 -8.329 0.520 1.00 87.50 83 PHE A C 1
ATOM 638 O O . PHE A 1 83 ? 9.066 -7.586 -0.050 1.00 87.50 83 PHE A O 1
ATOM 645 N N . LEU A 1 84 ? 7.326 -9.016 -0.121 1.00 88.00 84 LEU A N 1
ATOM 646 C CA . LEU A 1 84 ? 7.013 -8.804 -1.529 1.00 88.00 84 LEU A CA 1
ATOM 647 C C . LEU A 1 84 ? 5.778 -7.910 -1.646 1.00 88.00 84 LEU A C 1
ATOM 649 O O . LEU A 1 84 ? 4.815 -8.075 -0.896 1.00 88.00 84 LEU A O 1
ATOM 653 N N . SER A 1 85 ? 5.800 -6.967 -2.587 1.00 90.50 85 SER A N 1
ATOM 654 C CA . SER A 1 85 ? 4.624 -6.165 -2.933 1.00 90.50 85 SER A CA 1
ATOM 655 C C . SER A 1 85 ? 3.807 -6.909 -3.982 1.00 90.50 85 SER A C 1
ATOM 657 O O . SER A 1 85 ? 4.237 -7.041 -5.122 1.00 90.50 85 SER A O 1
ATOM 659 N N . CYS A 1 86 ? 2.636 -7.422 -3.604 1.00 90.12 86 CYS A N 1
ATOM 660 C CA . CYS A 1 86 ? 1.744 -8.127 -4.526 1.00 90.12 86 CYS A CA 1
ATOM 661 C C . CYS A 1 86 ? 1.087 -7.188 -5.548 1.00 90.12 86 CYS A C 1
ATOM 663 O O . CYS A 1 86 ? 0.769 -7.569 -6.678 1.00 90.12 86 CYS A O 1
ATOM 665 N N . LEU A 1 87 ? 0.856 -5.954 -5.124 1.00 93.19 87 LEU A N 1
ATOM 666 C CA . LEU A 1 87 ? 0.493 -4.840 -5.975 1.00 93.19 87 LEU A CA 1
ATOM 667 C C . LEU A 1 87 ? 0.907 -3.556 -5.276 1.00 93.19 87 LEU A C 1
ATOM 669 O O . LEU A 1 87 ? 0.910 -3.500 -4.042 1.00 93.19 87 LEU A O 1
ATOM 673 N N . ASP A 1 88 ? 1.152 -2.532 -6.072 1.00 93.75 88 ASP A N 1
ATOM 674 C CA . ASP A 1 88 ? 1.248 -1.155 -5.626 1.00 93.75 88 ASP A CA 1
ATOM 675 C C . ASP A 1 88 ? 0.392 -0.258 -6.520 1.00 93.75 88 ASP A C 1
ATOM 677 O O . ASP A 1 88 ? 0.090 -0.570 -7.674 1.00 93.75 88 ASP A O 1
ATOM 681 N N . THR A 1 89 ? -0.087 0.838 -5.954 1.00 94.31 89 THR A N 1
ATOM 682 C CA . THR A 1 89 ? -0.863 1.840 -6.674 1.00 94.31 89 THR A CA 1
ATOM 683 C C . THR A 1 89 ? -0.556 3.208 -6.104 1.00 94.31 89 THR A C 1
ATOM 685 O O . THR A 1 89 ? -0.686 3.423 -4.897 1.00 94.31 89 THR A O 1
ATOM 688 N N . GLU A 1 90 ? -0.176 4.128 -6.980 1.00 94.62 90 GLU A N 1
ATOM 689 C CA . GLU A 1 90 ? -0.098 5.541 -6.665 1.00 94.62 90 GLU A CA 1
ATOM 690 C C . GLU A 1 90 ? -1.489 6.168 -6.754 1.00 94.62 90 GLU A C 1
ATOM 692 O O . GLU A 1 90 ? -2.222 6.014 -7.737 1.00 94.62 90 GLU A O 1
ATOM 697 N N . TYR A 1 91 ? -1.836 6.883 -5.694 1.00 95.06 91 TYR A N 1
ATOM 698 C CA . TYR A 1 91 ? -3.048 7.656 -5.558 1.00 95.06 91 TYR A CA 1
ATOM 699 C C . TYR A 1 91 ? -2.721 9.127 -5.342 1.00 95.06 91 TYR A C 1
ATOM 701 O O . TYR A 1 91 ? -1.705 9.472 -4.743 1.00 95.06 91 TYR A O 1
ATOM 709 N N . TYR A 1 92 ? -3.651 9.988 -5.733 1.00 94.94 92 TYR A N 1
ATOM 710 C CA . TYR A 1 92 ? -3.690 11.370 -5.280 1.00 94.94 92 TYR A CA 1
ATOM 711 C C . TYR A 1 92 ? -4.945 11.602 -4.450 1.00 94.94 92 TYR A C 1
ATOM 713 O O . TYR A 1 92 ? -6.034 11.160 -4.814 1.00 94.94 92 TYR A O 1
ATOM 721 N N . LEU A 1 93 ? -4.784 12.306 -3.332 1.00 95.50 93 LEU A N 1
ATOM 722 C CA . LEU A 1 93 ? -5.883 12.839 -2.535 1.00 95.50 93 LEU A CA 1
ATOM 723 C C . LEU A 1 93 ? -5.538 14.275 -2.159 1.00 95.50 93 LEU A C 1
ATOM 725 O O . LEU A 1 93 ? -4.494 14.520 -1.556 1.00 95.50 93 LEU A O 1
ATOM 729 N N . GLU A 1 94 ? -6.401 15.225 -2.520 1.00 94.62 94 GLU A N 1
ATOM 730 C CA . GLU A 1 94 ? -6.167 16.656 -2.260 1.00 94.62 94 GLU A CA 1
ATOM 731 C C . GLU A 1 94 ? -4.796 17.134 -2.794 1.00 94.62 94 GLU A C 1
ATOM 733 O O . GLU A 1 94 ? -4.097 17.906 -2.141 1.00 94.62 94 GLU A O 1
ATOM 738 N N . ASN A 1 95 ? -4.393 16.648 -3.977 1.00 92.12 95 ASN A N 1
ATOM 739 C CA . ASN A 1 95 ? -3.097 16.905 -4.629 1.00 92.12 95 ASN A CA 1
ATOM 740 C C . ASN A 1 95 ? -1.850 16.371 -3.898 1.00 92.12 95 ASN A C 1
ATOM 742 O O . ASN A 1 95 ? -0.730 16.681 -4.301 1.00 92.12 95 ASN A O 1
ATOM 746 N N . TRP A 1 96 ? -2.018 15.542 -2.866 1.00 93.94 96 TRP A N 1
ATOM 747 C CA . TRP A 1 96 ? -0.905 14.861 -2.209 1.00 93.94 96 TRP A CA 1
ATOM 748 C C . TRP A 1 96 ? -0.725 13.447 -2.763 1.00 93.94 96 TRP A C 1
ATOM 750 O O . TRP A 1 96 ? -1.706 12.699 -2.792 1.00 93.94 96 TRP A O 1
ATOM 760 N N . PRO A 1 97 ? 0.500 13.064 -3.172 1.00 93.06 97 PRO A N 1
ATOM 761 C CA . PRO A 1 97 ? 0.776 11.709 -3.622 1.00 93.06 97 PRO A CA 1
ATOM 762 C C . PRO A 1 97 ? 0.789 10.749 -2.429 1.00 93.06 97 PRO A C 1
ATOM 764 O O . PRO A 1 97 ? 1.406 11.018 -1.392 1.00 93.06 97 PRO A O 1
ATOM 767 N N . LEU A 1 98 ? 0.116 9.615 -2.590 1.00 94.25 98 LEU A N 1
ATOM 768 C CA . LEU A 1 98 ? 0.139 8.487 -1.668 1.00 94.25 98 LEU A CA 1
ATOM 769 C C . LEU A 1 98 ? 0.410 7.209 -2.451 1.00 94.25 98 LEU A C 1
ATOM 771 O O . LEU A 1 98 ? -0.158 7.009 -3.518 1.00 94.25 98 LEU A O 1
ATOM 775 N N . GLN A 1 99 ? 1.192 6.297 -1.892 1.00 94.88 99 GLN A N 1
ATOM 776 C CA . GLN A 1 99 ? 1.353 4.961 -2.462 1.00 94.88 99 GLN A CA 1
ATOM 777 C C . GLN A 1 99 ? 0.683 3.943 -1.552 1.00 94.88 99 GLN A C 1
ATOM 779 O O . GLN A 1 99 ? 0.956 3.918 -0.355 1.00 94.88 99 GLN A O 1
ATOM 784 N N . ALA A 1 100 ? -0.184 3.094 -2.095 1.00 96.56 100 ALA A N 1
ATOM 785 C CA . ALA A 1 100 ? -0.735 1.964 -1.359 1.00 96.56 100 ALA A CA 1
ATOM 786 C C . ALA A 1 100 ? -0.205 0.649 -1.918 1.00 96.56 100 ALA A C 1
ATOM 788 O O . ALA A 1 100 ? -0.068 0.507 -3.131 1.00 96.56 100 ALA A O 1
ATOM 789 N N . ALA A 1 101 ? 0.052 -0.322 -1.045 1.00 96.06 101 ALA A N 1
ATOM 790 C CA . ALA A 1 101 ? 0.510 -1.644 -1.454 1.00 96.06 101 ALA A CA 1
ATOM 791 C C . ALA A 1 101 ? -0.046 -2.757 -0.558 1.00 96.06 101 ALA A C 1
ATOM 793 O O . ALA A 1 101 ? -0.427 -2.525 0.593 1.00 96.06 101 ALA A O 1
ATOM 794 N N . ILE A 1 102 ? -0.072 -3.978 -1.097 1.00 96.12 102 ILE A N 1
ATOM 795 C CA . ILE A 1 102 ? -0.297 -5.204 -0.320 1.00 96.12 102 ILE A CA 1
ATOM 796 C C . ILE A 1 102 ? 1.039 -5.923 -0.185 1.00 96.12 102 ILE A C 1
ATOM 798 O O . ILE A 1 102 ? 1.584 -6.397 -1.182 1.00 96.12 102 ILE A O 1
ATOM 802 N N . LEU A 1 103 ? 1.542 -6.027 1.043 1.00 94.06 103 LEU A N 1
ATOM 803 C CA . LEU A 1 103 ? 2.802 -6.693 1.349 1.00 94.06 103 LEU A CA 1
ATOM 804 C C . LEU A 1 103 ? 2.556 -8.097 1.898 1.00 94.06 103 LEU A C 1
ATOM 806 O O . LEU A 1 103 ? 1.783 -8.272 2.839 1.00 94.06 103 LEU A O 1
ATOM 810 N N . LEU A 1 104 ? 3.243 -9.083 1.337 1.00 92.94 104 LEU A N 1
ATOM 811 C CA . LEU A 1 104 ? 3.233 -10.473 1.792 1.00 92.94 104 LEU A CA 1
ATOM 812 C C . LEU A 1 104 ? 4.616 -10.847 2.313 1.00 92.94 104 LEU A C 1
ATOM 814 O O . LEU A 1 104 ? 5.603 -10.216 1.936 1.00 92.94 104 LEU A O 1
ATOM 818 N N . ASP A 1 105 ? 4.687 -11.875 3.154 1.00 90.38 105 ASP A N 1
ATOM 819 C CA . ASP A 1 105 ? 5.973 -12.482 3.497 1.00 90.38 105 ASP A CA 1
ATOM 820 C C . ASP A 1 105 ? 6.641 -12.989 2.214 1.00 90.38 105 ASP A C 1
ATOM 822 O O . ASP A 1 105 ? 6.020 -13.713 1.435 1.00 90.38 105 ASP A O 1
ATOM 826 N N . ALA A 1 106 ? 7.873 -12.556 1.950 1.00 88.12 106 ALA A N 1
ATOM 827 C CA . ALA A 1 106 ? 8.542 -12.900 0.703 1.00 88.12 106 ALA A CA 1
ATOM 828 C C . ALA A 1 106 ? 8.914 -14.388 0.634 1.00 88.12 106 ALA A C 1
ATOM 830 O O . ALA A 1 106 ? 8.886 -14.979 -0.446 1.00 88.12 106 ALA A O 1
ATOM 831 N N . ARG A 1 107 ? 9.236 -15.001 1.777 1.00 86.81 107 ARG A N 1
ATOM 832 C CA . ARG A 1 107 ? 9.677 -16.393 1.869 1.00 86.81 107 ARG A CA 1
ATOM 833 C C . ARG A 1 107 ? 8.496 -17.353 1.870 1.00 86.81 107 ARG A C 1
ATOM 835 O O . ARG A 1 107 ? 8.550 -18.393 1.222 1.00 86.81 107 ARG A O 1
ATOM 842 N N . GLU A 1 108 ? 7.421 -17.000 2.570 1.00 89.00 108 GLU A N 1
ATOM 843 C CA . GLU A 1 108 ? 6.228 -17.835 2.726 1.00 89.00 108 GLU A CA 1
ATOM 844 C C . GLU A 1 108 ? 4.932 -17.021 2.492 1.00 89.00 108 GLU A C 1
ATOM 846 O O . GLU A 1 108 ? 4.153 -16.819 3.427 1.00 89.00 108 GLU A O 1
ATOM 851 N N . PRO A 1 109 ? 4.621 -16.591 1.246 1.00 88.31 109 PRO A N 1
ATOM 852 C CA . PRO A 1 109 ? 3.538 -15.630 0.968 1.00 88.31 109 PRO A CA 1
ATOM 853 C C . PRO A 1 109 ? 2.125 -16.101 1.352 1.00 88.31 109 PRO A C 1
ATOM 855 O O . PRO A 1 109 ? 1.200 -15.296 1.468 1.00 88.31 109 PRO A O 1
ATOM 858 N N . GLY A 1 110 ? 1.937 -17.414 1.518 1.00 86.38 110 GLY A N 1
ATOM 859 C CA . GLY A 1 110 ? 0.681 -18.024 1.961 1.00 86.38 110 GLY A CA 1
ATOM 860 C C . GLY A 1 110 ? 0.504 -18.088 3.480 1.00 86.38 110 GLY A C 1
ATOM 861 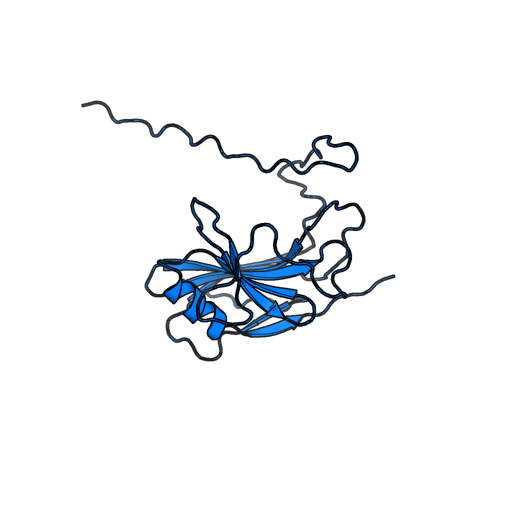O O . GLY A 1 110 ? -0.578 -18.449 3.940 1.00 86.38 110 GLY A O 1
ATOM 862 N N . ARG A 1 111 ? 1.536 -17.765 4.266 1.00 86.62 111 ARG A N 1
ATOM 863 C CA . ARG A 1 111 ? 1.501 -17.836 5.732 1.00 86.62 111 ARG A CA 1
ATOM 864 C C . ARG A 1 111 ? 1.234 -16.477 6.364 1.00 86.62 111 ARG A C 1
ATOM 866 O O . ARG A 1 111 ? 1.105 -15.453 5.698 1.00 86.62 111 ARG A O 1
ATOM 873 N N . HIS A 1 112 ? 1.107 -16.483 7.689 1.00 86.88 112 HIS A N 1
ATOM 874 C CA . HIS A 1 112 ? 1.007 -15.256 8.460 1.00 86.88 112 HIS A CA 1
ATOM 875 C C . HIS A 1 112 ? 2.221 -14.369 8.212 1.00 86.88 112 HIS A C 1
ATOM 877 O O . HIS A 1 112 ? 3.353 -14.758 8.480 1.00 86.88 112 HIS A O 1
ATOM 883 N N . VAL A 1 113 ? 1.947 -13.151 7.756 1.00 90.44 113 VAL A N 1
ATOM 884 C CA . VAL A 1 113 ? 2.963 -12.128 7.541 1.00 90.44 113 VAL A CA 1
ATOM 885 C C . VAL A 1 113 ? 3.693 -11.811 8.855 1.00 90.44 113 VAL A C 1
ATOM 887 O O . VAL A 1 113 ? 3.070 -11.803 9.920 1.00 90.44 113 VAL A O 1
ATOM 890 N N . GLY A 1 114 ? 5.001 -11.549 8.816 1.00 89.81 114 GLY A N 1
ATOM 891 C CA . GLY A 1 114 ? 5.781 -11.096 9.977 1.00 89.81 114 GLY A CA 1
ATOM 892 C C . GLY A 1 114 ? 5.481 -9.643 10.396 1.00 89.81 114 GLY A C 1
ATOM 893 O O . GLY A 1 114 ? 4.725 -8.938 9.714 1.00 89.81 114 GLY A O 1
ATOM 894 N N . PRO A 1 115 ? 5.996 -9.167 11.545 1.00 90.75 115 PRO A N 1
ATOM 895 C CA . PRO A 1 115 ? 5.916 -7.752 11.914 1.00 90.75 115 PRO A CA 1
ATOM 896 C C . PRO A 1 115 ? 6.714 -6.888 10.930 1.00 90.75 115 PRO A C 1
ATOM 898 O O . PRO A 1 115 ? 7.744 -7.320 10.421 1.00 90.75 115 PRO A O 1
ATOM 901 N N . LEU A 1 116 ? 6.260 -5.657 10.689 1.00 89.19 116 LEU A N 1
ATOM 902 C CA . LEU A 1 116 ? 7.021 -4.691 9.894 1.00 89.19 116 LEU A CA 1
ATOM 903 C C . LEU A 1 116 ? 8.217 -4.164 10.719 1.00 89.19 116 LEU A C 1
ATOM 905 O O . LEU A 1 116 ? 8.000 -3.664 11.827 1.00 89.19 116 LEU A O 1
ATOM 909 N N . PRO A 1 117 ? 9.465 -4.256 10.223 1.00 88.00 117 PRO A N 1
ATOM 910 C CA . PRO A 1 117 ? 10.639 -3.763 10.939 1.00 88.00 117 PRO A CA 1
ATOM 911 C C . PRO A 1 117 ? 10.547 -2.269 11.260 1.00 88.00 117 PRO A C 1
ATOM 913 O O . PRO A 1 117 ? 10.190 -1.461 10.406 1.00 88.00 117 PRO A O 1
ATOM 916 N N . GLY A 1 118 ? 10.872 -1.900 12.502 1.00 88.06 118 GLY A N 1
ATOM 917 C CA . GLY A 1 118 ? 10.830 -0.507 12.966 1.00 88.06 118 GLY A CA 1
ATOM 918 C C . GLY A 1 118 ? 9.422 0.078 13.127 1.00 88.06 118 GLY A C 1
ATOM 919 O O . GLY A 1 118 ? 9.291 1.270 13.397 1.00 88.06 118 GLY A O 1
ATOM 920 N N . ALA A 1 119 ? 8.371 -0.730 12.967 1.00 93.00 119 ALA A N 1
ATOM 921 C CA . ALA A 1 119 ? 7.005 -0.262 13.113 1.00 93.00 119 ALA A CA 1
ATOM 922 C C . ALA A 1 119 ? 6.635 -0.040 14.586 1.00 93.00 119 ALA A C 1
ATOM 924 O O . ALA A 1 119 ? 6.899 -0.879 15.448 1.00 93.00 119 ALA A O 1
ATOM 925 N N . VAL A 1 120 ? 5.964 1.077 14.854 1.00 95.00 120 VAL A N 1
ATOM 926 C CA . VAL A 1 120 ? 5.417 1.434 16.168 1.00 95.00 120 VAL A CA 1
ATOM 927 C C . VAL A 1 120 ? 3.900 1.552 16.088 1.00 95.00 120 VAL A C 1
ATOM 929 O O . VAL A 1 120 ? 3.362 1.958 15.059 1.00 95.00 120 VAL A O 1
ATOM 932 N N . SER A 1 121 ? 3.187 1.199 17.156 1.00 96.88 121 SER A N 1
ATOM 933 C CA . SER A 1 121 ? 1.725 1.334 17.204 1.00 96.88 121 SER A CA 1
ATOM 934 C C . SER A 1 121 ? 1.289 2.791 17.041 1.00 96.88 121 SER A C 1
ATOM 936 O O . SER A 1 121 ? 1.904 3.693 17.608 1.00 96.88 121 SER A O 1
ATOM 938 N N . VAL A 1 122 ? 0.194 3.023 16.312 1.00 96.81 122 VAL A N 1
ATOM 939 C CA . VAL A 1 122 ? -0.399 4.360 16.171 1.00 96.81 122 VAL A CA 1
ATOM 940 C C . VAL A 1 122 ? -1.279 4.671 17.393 1.00 96.81 122 VAL A C 1
ATOM 942 O O . VAL A 1 122 ? -2.252 3.947 17.635 1.00 96.81 122 VAL A O 1
ATOM 945 N N . PRO A 1 123 ? -1.000 5.740 18.167 1.00 94.44 123 PRO A N 1
ATOM 946 C CA . PRO A 1 123 ? -1.821 6.110 19.320 1.00 94.44 123 PRO A CA 1
ATOM 947 C C . PRO A 1 123 ? -3.289 6.329 18.938 1.00 94.44 123 PRO A C 1
ATOM 949 O O . PRO A 1 123 ? -3.584 7.018 17.966 1.00 94.44 123 PRO A O 1
ATOM 952 N N . GLY A 1 124 ? -4.214 5.740 19.700 1.00 95.00 124 GLY A N 1
ATOM 953 C CA . GLY A 1 124 ? -5.657 5.857 19.451 1.00 95.00 124 GLY A CA 1
ATOM 954 C C . GLY A 1 124 ? -6.201 4.998 18.302 1.00 95.00 124 GLY A C 1
ATOM 955 O O . GLY A 1 124 ? -7.409 4.996 18.085 1.00 95.00 124 GLY A O 1
ATOM 956 N N . HIS A 1 125 ? -5.356 4.231 17.603 1.00 96.00 125 HIS A N 1
ATOM 957 C CA . HIS A 1 125 ? -5.768 3.386 16.479 1.00 96.00 125 HIS A CA 1
ATOM 958 C C . HIS A 1 125 ? -5.276 1.933 16.641 1.00 96.00 125 HIS A C 1
ATOM 960 O O . HIS A 1 125 ? -4.231 1.560 16.099 1.00 96.00 125 HIS A O 1
ATOM 966 N N . PRO A 1 126 ? -6.019 1.083 17.378 1.00 92.62 126 PRO A N 1
ATOM 967 C CA . PRO A 1 126 ? -5.652 -0.315 17.594 1.00 92.62 126 PRO A CA 1
ATOM 968 C C . PRO A 1 126 ? -5.452 -1.087 16.283 1.00 92.62 126 PRO A C 1
ATOM 970 O O . PRO A 1 126 ? -6.239 -0.969 15.346 1.00 92.62 126 PRO A O 1
ATOM 973 N N . GLY A 1 127 ? -4.396 -1.901 16.224 1.00 91.81 127 GLY A N 1
ATOM 974 C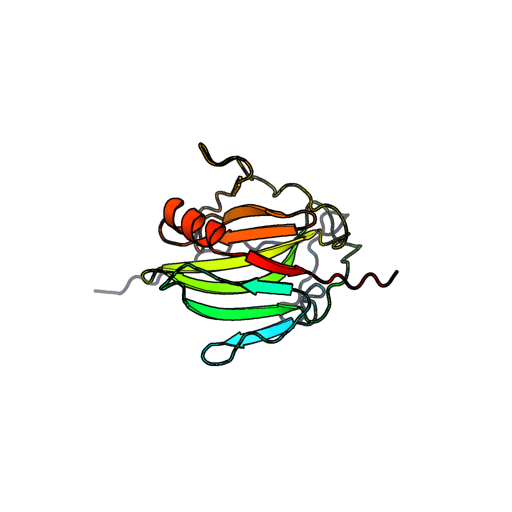 CA . GLY A 1 127 ? -4.073 -2.720 15.049 1.00 91.81 127 GLY A CA 1
ATOM 975 C C . GLY A 1 127 ? -3.425 -1.961 13.886 1.00 91.81 127 GLY A C 1
ATOM 976 O O . GLY A 1 127 ? -3.114 -2.585 12.868 1.00 91.81 127 GLY A O 1
ATOM 977 N N . LEU A 1 128 ? -3.198 -0.649 14.031 1.00 97.19 128 LEU A N 1
ATOM 978 C CA . LEU A 1 128 ? -2.433 0.150 13.081 1.00 97.19 128 LEU A CA 1
ATOM 979 C C . LEU A 1 128 ? -1.023 0.412 13.591 1.00 97.19 128 LEU A C 1
ATOM 981 O O . LEU A 1 128 ? -0.803 0.690 14.772 1.00 97.19 128 LEU A O 1
ATOM 985 N N . VAL A 1 129 ? -0.072 0.361 12.667 1.00 97.12 129 VAL A N 1
ATOM 986 C CA . VAL A 1 129 ? 1.334 0.656 12.933 1.00 97.12 129 VAL A CA 1
ATOM 987 C C . VAL A 1 129 ? 1.853 1.703 11.956 1.00 97.12 129 VAL A C 1
ATOM 989 O O . VAL A 1 129 ? 1.319 1.854 10.858 1.00 97.12 129 VAL A O 1
ATOM 992 N N . ASN A 1 130 ? 2.893 2.426 12.355 1.00 95.19 130 ASN A N 1
ATOM 993 C CA . ASN A 1 130 ? 3.565 3.424 11.541 1.00 95.19 130 ASN A CA 1
ATOM 994 C C . ASN A 1 130 ? 5.073 3.174 11.524 1.00 95.19 130 ASN A C 1
ATOM 996 O O . ASN A 1 130 ? 5.655 2.795 12.539 1.00 95.19 130 ASN A O 1
ATOM 1000 N N . ILE A 1 131 ? 5.696 3.408 10.376 1.00 91.75 131 ILE A N 1
ATOM 1001 C CA . ILE A 1 131 ? 7.139 3.336 10.174 1.00 91.75 131 ILE A CA 1
ATOM 1002 C C . ILE A 1 131 ? 7.604 4.729 9.769 1.00 91.75 131 ILE A C 1
ATOM 1004 O O . ILE A 1 131 ? 7.212 5.244 8.717 1.00 91.75 131 ILE A O 1
ATOM 1008 N N . ALA A 1 132 ? 8.450 5.334 10.599 1.00 86.38 132 ALA A N 1
ATOM 1009 C CA . ALA A 1 132 ? 9.081 6.60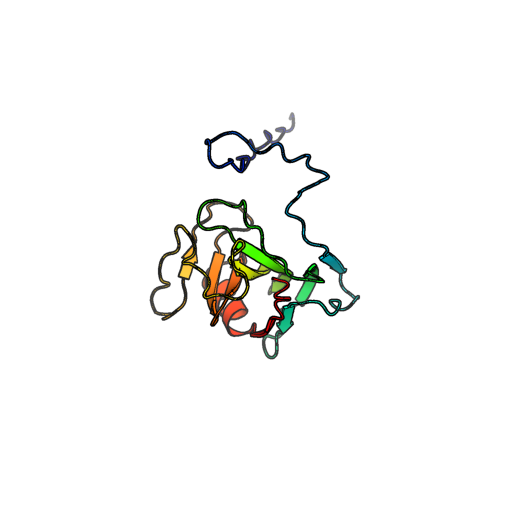3 10.276 1.00 86.38 132 ALA A CA 1
ATOM 1010 C C . ALA A 1 132 ? 10.205 6.363 9.257 1.00 86.38 132 ALA A C 1
ATOM 1012 O O . ALA A 1 132 ? 11.200 5.718 9.575 1.00 86.38 132 ALA A O 1
ATOM 1013 N N . LEU A 1 133 ? 10.046 6.869 8.030 1.00 73.94 133 LEU A N 1
ATOM 1014 C CA . LEU A 1 133 ? 11.034 6.694 6.951 1.00 73.94 133 LEU A CA 1
ATOM 1015 C C . LEU A 1 133 ? 11.837 7.961 6.629 1.00 73.94 133 LEU A C 1
ATOM 1017 O O . LEU A 1 133 ? 12.628 7.977 5.691 1.00 73.94 133 LEU A O 1
ATOM 1021 N N . GLY A 1 134 ? 11.704 9.011 7.441 1.00 66.56 134 GLY A N 1
ATOM 1022 C CA . GLY A 1 134 ? 12.459 10.252 7.284 1.00 66.56 134 GLY A CA 1
ATOM 1023 C C . GLY A 1 134 ? 12.064 11.037 6.029 1.00 66.56 134 GLY A C 1
ATOM 1024 O O . GLY A 1 134 ? 11.333 12.016 6.135 1.00 66.56 134 GLY A O 1
ATOM 1025 N N . GLN A 1 135 ? 12.557 10.638 4.851 1.00 66.44 135 GLN A N 1
ATOM 1026 C CA . GLN A 1 135 ? 12.405 11.372 3.586 1.00 66.44 135 GLN A CA 1
ATOM 1027 C C . GLN A 1 135 ? 11.325 10.798 2.650 1.00 66.44 135 GLN A C 1
ATOM 1029 O O . GLN A 1 135 ? 10.814 9.698 2.857 1.00 66.44 135 GLN A O 1
ATOM 1034 N N . PHE A 1 136 ? 10.974 11.589 1.624 1.00 57.31 136 PHE A N 1
ATOM 1035 C CA . PHE A 1 136 ? 10.001 11.264 0.571 1.00 57.31 136 PHE A CA 1
ATOM 1036 C C . PHE A 1 136 ? 10.204 9.833 0.011 1.00 57.31 136 PHE A C 1
ATOM 1038 O O . PHE A 1 136 ? 11.352 9.462 -0.236 1.00 57.31 136 PHE A O 1
ATOM 1045 N N . PRO A 1 137 ? 9.139 9.031 -0.211 1.00 63.69 137 PRO A N 1
ATOM 1046 C CA . PRO A 1 137 ? 7.728 9.416 -0.161 1.00 63.69 137 PRO A CA 1
ATOM 1047 C C . PRO A 1 137 ? 7.155 9.596 1.246 1.00 63.69 137 PRO A C 1
ATOM 1049 O O . PRO A 1 137 ? 6.007 9.985 1.363 1.00 63.69 137 PRO A O 1
ATOM 1052 N N . GLY A 1 138 ? 7.950 9.436 2.306 1.00 81.62 138 GLY A N 1
ATOM 1053 C CA . GLY A 1 138 ? 7.548 9.704 3.684 1.00 81.62 138 GLY A CA 1
ATOM 1054 C C . GLY A 1 138 ? 7.195 8.429 4.439 1.00 81.62 138 GLY A C 1
ATOM 1055 O O . GLY A 1 138 ? 7.517 7.318 4.017 1.00 81.62 138 GLY A O 1
ATOM 1056 N N . GLU A 1 139 ? 6.563 8.601 5.596 1.00 90.62 139 GLU A N 1
ATOM 1057 C CA . GLU A 1 139 ? 6.222 7.507 6.507 1.00 90.62 139 GLU A CA 1
ATOM 1058 C C . GLU A 1 139 ? 5.211 6.521 5.909 1.00 90.62 139 GLU A C 1
ATOM 1060 O O . GLU A 1 139 ? 4.387 6.887 5.066 1.00 90.62 139 GLU A O 1
ATOM 1065 N N . ILE A 1 140 ? 5.245 5.281 6.403 1.00 94.62 140 ILE A N 1
ATOM 1066 C CA . ILE A 1 140 ? 4.291 4.223 6.056 1.00 94.62 140 ILE A CA 1
ATOM 1067 C C . ILE A 1 140 ? 3.359 3.985 7.234 1.00 94.62 140 ILE A C 1
ATOM 1069 O O . ILE A 1 140 ? 3.821 3.688 8.330 1.00 94.62 140 ILE A O 1
ATOM 1073 N N . THR A 1 141 ? 2.053 4.015 6.995 1.00 97.56 141 THR A N 1
ATOM 1074 C CA . THR A 1 141 ? 1.041 3.549 7.945 1.00 97.56 141 THR A CA 1
ATOM 1075 C C . THR A 1 141 ? 0.418 2.258 7.424 1.00 97.56 141 THR A C 1
ATOM 1077 O O . THR A 1 141 ? 0.069 2.158 6.248 1.00 97.56 141 THR A O 1
ATOM 1080 N N . ALA A 1 142 ? 0.288 1.253 8.285 1.00 97.69 142 ALA A N 1
ATOM 1081 C CA . ALA A 1 142 ? -0.080 -0.096 7.885 1.00 97.69 142 ALA A CA 1
ATOM 1082 C C . ALA A 1 142 ? -1.140 -0.715 8.795 1.00 97.69 142 ALA A C 1
ATOM 1084 O O . ALA A 1 142 ? -1.160 -0.486 10.005 1.00 97.69 142 ALA A O 1
ATOM 1085 N N . ARG A 1 143 ? -1.989 -1.556 8.197 1.00 97.12 143 ARG A N 1
ATOM 1086 C CA . ARG A 1 143 ? -2.945 -2.427 8.886 1.00 97.12 143 ARG A CA 1
ATOM 1087 C C . ARG A 1 143 ? -2.672 -3.877 8.526 1.00 97.12 143 ARG A C 1
ATOM 1089 O O . ARG A 1 143 ? -2.506 -4.209 7.350 1.00 97.12 143 ARG A O 1
ATOM 1096 N N . ARG A 1 144 ? -2.671 -4.747 9.533 1.00 94.94 144 ARG A N 1
ATOM 1097 C CA . ARG A 1 144 ? -2.512 -6.186 9.325 1.00 94.94 144 ARG A CA 1
ATOM 1098 C C . ARG A 1 144 ? -3.799 -6.785 8.760 1.00 94.94 144 ARG A C 1
ATOM 1100 O O . ARG A 1 144 ? -4.885 -6.556 9.286 1.00 94.94 144 ARG A O 1
ATOM 1107 N N . LEU A 1 145 ? -3.648 -7.576 7.709 1.00 92.06 145 LEU A N 1
ATOM 1108 C CA . LEU A 1 145 ? -4.615 -8.553 7.215 1.00 92.06 145 LEU A CA 1
ATOM 1109 C C . LEU A 1 145 ? -4.164 -9.953 7.672 1.00 92.06 145 LEU A C 1
ATOM 1111 O O . LEU A 1 145 ? -3.062 -10.108 8.195 1.00 92.06 145 LEU A O 1
ATOM 1115 N N . THR A 1 146 ? -4.975 -10.992 7.463 1.00 85.38 146 THR A N 1
ATOM 1116 C CA . THR A 1 146 ? -4.667 -12.359 7.936 1.00 85.38 146 THR A CA 1
ATOM 1117 C C . THR A 1 146 ? -3.262 -12.838 7.535 1.00 85.38 146 THR A C 1
ATOM 1119 O O . THR A 1 146 ? -2.501 -13.301 8.387 1.00 85.38 146 THR A O 1
ATOM 1122 N N . ASN A 1 147 ? -2.897 -12.685 6.260 1.00 89.25 147 ASN A N 1
ATOM 1123 C CA . ASN A 1 147 ? -1.631 -13.138 5.672 1.00 89.25 147 ASN A CA 1
ATOM 1124 C C . ASN A 1 147 ? -0.843 -12.014 4.973 1.00 89.25 147 ASN A C 1
ATOM 1126 O O . ASN A 1 147 ? 0.069 -12.294 4.206 1.00 89.25 147 ASN A O 1
ATOM 1130 N N . ALA A 1 148 ? -1.197 -10.748 5.204 1.00 95.19 148 ALA A N 1
ATOM 1131 C CA . ALA A 1 148 ? -0.623 -9.618 4.478 1.00 95.19 148 ALA A CA 1
ATOM 1132 C C . ALA A 1 148 ? -0.637 -8.334 5.311 1.00 95.19 148 ALA A C 1
ATOM 1134 O O . ALA A 1 148 ? -1.353 -8.234 6.307 1.00 95.19 148 ALA A O 1
ATOM 1135 N N . TRP A 1 149 ? 0.091 -7.317 4.868 1.00 96.88 149 TRP A N 1
ATOM 1136 C CA . TRP A 1 149 ? -0.111 -5.935 5.290 1.00 96.88 149 TRP A CA 1
ATOM 1137 C C . TRP A 1 149 ? -0.760 -5.144 4.164 1.00 96.88 149 TRP A C 1
ATOM 1139 O O . TRP A 1 149 ? -0.317 -5.222 3.022 1.00 96.88 149 TRP A O 1
ATOM 1149 N N . LEU A 1 150 ? -1.774 -4.347 4.490 1.00 97.38 150 LEU A N 1
ATOM 1150 C CA . LEU A 1 150 ? -2.175 -3.224 3.651 1.00 97.38 150 LEU A CA 1
ATOM 1151 C C . LEU A 1 150 ? -1.428 -1.994 4.158 1.00 97.38 150 LEU A C 1
ATOM 1153 O O . LEU A 1 150 ? -1.553 -1.648 5.335 1.00 97.38 150 LEU A O 1
ATOM 1157 N N . VAL A 1 151 ? -0.654 -1.358 3.287 1.00 97.12 151 VAL A N 1
ATOM 1158 C CA . VAL A 1 151 ? 0.176 -0.204 3.641 1.00 97.12 151 VAL A CA 1
ATOM 1159 C C . VAL A 1 151 ? -0.199 1.011 2.809 1.00 97.12 151 VAL A C 1
ATOM 1161 O O . VAL A 1 151 ? -0.594 0.869 1.654 1.00 97.12 151 VAL A O 1
ATOM 1164 N N . VAL A 1 152 ? -0.066 2.195 3.403 1.00 96.94 152 VAL A N 1
ATOM 1165 C CA . VAL A 1 152 ? -0.171 3.494 2.735 1.00 96.94 152 VAL A CA 1
ATOM 1166 C C . VAL A 1 152 ? 1.048 4.324 3.117 1.00 96.94 152 VAL A C 1
ATOM 1168 O O . VAL A 1 152 ? 1.320 4.521 4.301 1.00 96.94 152 VAL A O 1
ATOM 1171 N N . GLN A 1 153 ? 1.769 4.816 2.119 1.00 95.25 153 GLN A N 1
ATOM 1172 C CA . GLN A 1 153 ? 2.948 5.652 2.261 1.00 95.25 153 GLN A CA 1
ATOM 1173 C C . GLN A 1 153 ? 2.669 7.080 1.800 1.00 95.25 153 GLN A C 1
ATOM 1175 O O . GLN A 1 153 ? 1.949 7.300 0.826 1.00 95.25 153 GLN A O 1
ATOM 1180 N N . GLY A 1 154 ? 3.281 8.038 2.489 1.00 92.25 154 GLY A N 1
ATOM 1181 C CA . GLY A 1 154 ? 3.299 9.439 2.091 1.00 92.25 154 GLY A CA 1
ATOM 1182 C C . GLY A 1 154 ? 2.073 10.225 2.498 1.00 92.25 154 GLY A C 1
ATOM 1183 O O . GLY A 1 154 ? 1.715 10.228 3.680 1.00 92.25 154 GLY A O 1
ATOM 1184 N N . GLY A 1 155 ? 1.485 10.954 1.552 1.00 91.81 155 GLY A N 1
ATOM 1185 C CA . GLY A 1 155 ? 0.490 11.975 1.849 1.00 91.81 155 GLY A CA 1
ATOM 1186 C C . GLY A 1 155 ? 1.058 13.158 2.640 1.00 91.81 155 GLY A C 1
ATOM 1187 O O . GLY A 1 155 ? 2.245 13.235 2.955 1.00 91.81 155 GLY A O 1
ATOM 1188 N N . ARG A 1 156 ? 0.172 14.089 2.983 1.00 92.81 156 ARG A N 1
ATOM 1189 C CA . ARG A 1 156 ? 0.474 15.292 3.762 1.00 92.81 156 ARG A CA 1
ATOM 1190 C C . ARG A 1 156 ? 0.884 14.979 5.198 1.00 92.81 156 ARG A C 1
ATOM 1192 O O . ARG A 1 156 ? 1.816 15.576 5.724 1.00 92.81 156 ARG A O 1
ATOM 1199 N N . ASP A 1 157 ? 0.144 14.087 5.850 1.00 93.06 157 ASP A N 1
ATOM 1200 C CA . ASP A 1 157 ? 0.285 13.783 7.271 1.00 93.06 157 ASP A CA 1
ATOM 1201 C C . ASP A 1 157 ? -0.325 12.412 7.623 1.00 93.06 157 ASP A C 1
ATOM 1203 O O . ASP A 1 157 ? -0.922 11.722 6.788 1.00 93.06 157 ASP A O 1
ATOM 1207 N N . LEU A 1 158 ? -0.170 12.007 8.888 1.00 94.31 158 LEU A N 1
ATOM 1208 C CA . LEU A 1 158 ? -0.719 10.755 9.412 1.00 94.31 158 LEU A CA 1
ATOM 1209 C C . LEU A 1 158 ? -2.244 10.679 9.265 1.00 94.31 158 LEU A C 1
ATOM 1211 O O . LEU A 1 158 ? -2.769 9.608 8.973 1.00 94.31 158 LEU A O 1
ATOM 1215 N N . ARG A 1 159 ? -2.970 11.791 9.438 1.00 95.81 159 ARG A N 1
ATOM 1216 C CA . ARG A 1 159 ? -4.435 11.796 9.331 1.00 95.81 159 ARG A CA 1
ATOM 1217 C C . ARG A 1 159 ? -4.862 11.420 7.916 1.00 95.81 159 ARG A C 1
ATOM 1219 O O . ARG A 1 159 ? -5.762 10.596 7.763 1.00 95.81 159 ARG A O 1
ATOM 1226 N N . GLN A 1 160 ? -4.191 11.963 6.903 1.00 96.00 160 GLN A N 1
ATOM 1227 C CA . GLN A 1 160 ? -4.469 11.614 5.514 1.00 96.00 160 GLN A CA 1
ATOM 1228 C C . GLN A 1 160 ? -4.153 10.138 5.227 1.00 96.00 160 GLN A C 1
ATOM 1230 O O . GLN A 1 160 ? -4.980 9.443 4.635 1.00 96.00 160 GLN A O 1
ATOM 1235 N N . ARG A 1 161 ? -3.014 9.614 5.709 1.00 96.44 161 ARG A N 1
ATOM 1236 C CA . ARG A 1 161 ? -2.691 8.180 5.565 1.00 96.44 161 ARG A CA 1
ATOM 1237 C C . ARG A 1 161 ? -3.729 7.283 6.230 1.00 96.44 161 ARG A C 1
ATOM 1239 O O . ARG A 1 161 ? -4.138 6.287 5.641 1.00 96.44 161 ARG A O 1
ATOM 1246 N N . LEU A 1 162 ? -4.196 7.645 7.425 1.00 96.94 162 LEU A N 1
ATOM 1247 C CA . LEU A 1 162 ? -5.243 6.911 8.134 1.00 96.94 162 LEU A CA 1
ATOM 1248 C C . LEU A 1 162 ? -6.567 6.927 7.365 1.00 96.94 162 LEU A C 1
ATOM 1250 O O . LEU A 1 162 ? -7.191 5.875 7.241 1.00 96.94 162 LEU A O 1
ATOM 1254 N N . GLN A 1 163 ? -6.970 8.077 6.817 1.00 96.38 163 GLN A N 1
ATOM 1255 C CA . GLN A 1 163 ? -8.181 8.215 6.003 1.00 96.38 163 GLN A CA 1
ATOM 1256 C C . GLN A 1 163 ? -8.141 7.305 4.770 1.00 96.38 163 GLN A C 1
ATOM 1258 O O . GLN A 1 163 ? -9.103 6.583 4.506 1.00 96.38 163 GLN A O 1
ATOM 1263 N N . VAL A 1 164 ? -7.016 7.287 4.051 1.00 96.81 164 VAL A N 1
ATOM 1264 C CA . VAL A 1 164 ? -6.827 6.403 2.894 1.00 96.81 164 VAL A CA 1
ATOM 1265 C C . VAL A 1 164 ? -6.812 4.938 3.329 1.00 96.81 164 VAL A C 1
ATOM 1267 O O . VAL A 1 164 ? -7.550 4.130 2.775 1.00 96.81 164 VAL A O 1
ATOM 1270 N N . LEU A 1 165 ? -6.054 4.582 4.367 1.00 96.62 165 LEU A N 1
ATOM 1271 C CA . LEU A 1 165 ? -5.949 3.200 4.843 1.00 96.62 165 LEU A CA 1
ATOM 1272 C C . LEU A 1 165 ? -7.290 2.626 5.340 1.00 96.62 165 LEU A C 1
ATOM 1274 O O . LEU A 1 165 ? -7.533 1.429 5.185 1.00 96.62 165 LEU A O 1
ATOM 1278 N N . HIS A 1 166 ? -8.160 3.460 5.921 1.00 95.50 166 HIS A N 1
ATOM 1279 C CA . HIS A 1 166 ? -9.518 3.065 6.317 1.00 95.50 166 HIS A CA 1
ATOM 1280 C C . HIS A 1 166 ? -10.444 2.884 5.116 1.00 95.50 166 HIS A C 1
ATOM 1282 O O . HIS A 1 166 ? -11.318 2.019 5.142 1.00 95.50 166 HIS A O 1
ATOM 1288 N N . ALA A 1 167 ? -10.264 3.693 4.073 1.00 95.56 167 ALA A N 1
ATOM 1289 C CA . ALA A 1 167 ? -11.059 3.594 2.863 1.00 95.56 167 ALA A CA 1
ATOM 1290 C C . ALA A 1 167 ? -10.678 2.379 2.013 1.00 95.56 167 ALA A C 1
ATOM 1292 O O . ALA A 1 167 ? -11.548 1.776 1.394 1.00 95.56 167 ALA A O 1
ATOM 1293 N N . LEU A 1 168 ? -9.397 2.011 1.971 1.00 95.69 168 LEU A N 1
ATOM 1294 C CA . LEU A 1 168 ? -8.911 0.928 1.124 1.00 95.69 168 LEU A CA 1
ATOM 1295 C C . LEU A 1 168 ? -9.253 -0.462 1.677 1.00 95.69 168 LEU A C 1
ATOM 1297 O O . LEU A 1 168 ? -9.100 -0.768 2.861 1.00 95.69 168 LEU A O 1
ATOM 1301 N N . THR A 1 169 ? -9.657 -1.348 0.768 1.00 94.19 169 THR A N 1
ATOM 1302 C CA . THR A 1 169 ? -9.907 -2.767 1.041 1.00 94.19 169 THR A CA 1
ATOM 1303 C C . THR A 1 169 ? -9.067 -3.635 0.112 1.00 94.19 169 THR A C 1
ATOM 1305 O O . THR A 1 169 ? -9.116 -3.466 -1.106 1.00 94.19 169 THR A O 1
ATOM 1308 N N . ALA A 1 170 ? -8.338 -4.602 0.674 1.00 92.19 170 ALA A N 1
ATOM 1309 C CA . ALA A 1 170 ? -7.748 -5.691 -0.098 1.00 92.19 170 ALA A CA 1
ATOM 1310 C C . ALA A 1 170 ? -8.865 -6.655 -0.525 1.00 92.19 170 ALA A C 1
ATOM 1312 O O . ALA A 1 170 ? -9.317 -7.487 0.257 1.00 92.19 170 ALA A O 1
ATOM 1313 N N . ALA A 1 171 ? -9.351 -6.496 -1.754 1.00 88.44 171 ALA A N 1
ATOM 1314 C CA . ALA A 1 171 ? -10.482 -7.250 -2.285 1.00 88.44 171 ALA A CA 1
ATOM 1315 C C . ALA A 1 171 ? -10.095 -8.665 -2.738 1.00 88.44 171 ALA A C 1
ATOM 1317 O O . ALA A 1 171 ? -10.955 -9.540 -2.818 1.00 88.44 171 ALA A O 1
ATOM 1318 N N . LYS A 1 172 ? -8.813 -8.892 -3.044 1.00 89.38 172 LYS A N 1
ATOM 1319 C CA . LYS A 1 172 ? -8.293 -10.200 -3.448 1.00 89.38 172 LYS A CA 1
ATOM 1320 C C . LYS A 1 172 ? -6.823 -10.342 -3.078 1.00 89.38 172 LYS A C 1
ATOM 1322 O O . LYS A 1 172 ? -6.058 -9.401 -3.273 1.00 89.38 172 LYS A O 1
ATOM 1327 N N . ILE A 1 173 ? -6.446 -11.534 -2.614 1.00 89.19 173 ILE A N 1
ATOM 1328 C CA . ILE A 1 173 ? -5.064 -12.013 -2.483 1.00 89.19 173 ILE A CA 1
ATOM 1329 C C . ILE A 1 173 ? -5.071 -13.500 -2.858 1.00 89.19 173 ILE A C 1
ATOM 1331 O O . ILE A 1 173 ? -5.615 -14.320 -2.123 1.00 89.19 173 ILE A O 1
ATOM 1335 N N . LYS A 1 174 ? -4.508 -13.853 -4.016 1.00 88.38 174 LYS A N 1
ATOM 1336 C CA . LYS A 1 174 ? -4.413 -15.234 -4.506 1.00 88.38 174 LYS A CA 1
ATOM 1337 C C . LYS A 1 174 ? -2.952 -15.661 -4.590 1.00 88.38 174 LYS A C 1
ATOM 1339 O O . LYS A 1 174 ? -2.252 -15.271 -5.522 1.00 88.38 174 LYS A O 1
ATOM 1344 N N . VAL A 1 175 ? -2.526 -16.476 -3.629 1.00 80.94 175 VAL A N 1
ATOM 1345 C CA . VAL A 1 175 ? -1.187 -17.073 -3.593 1.00 80.94 175 VAL A CA 1
ATOM 1346 C C . VAL A 1 175 ? -1.205 -18.382 -4.370 1.00 80.94 175 VAL A C 1
ATOM 1348 O O . VAL A 1 175 ? -1.989 -19.276 -4.056 1.00 80.94 175 VAL A O 1
ATOM 1351 N N . ASP A 1 176 ? -0.343 -18.495 -5.376 1.00 72.75 176 ASP A N 1
ATOM 1352 C CA . ASP A 1 176 ? -0.178 -19.734 -6.127 1.00 72.75 176 ASP A CA 1
ATOM 1353 C C . ASP A 1 176 ? 0.876 -20.588 -5.410 1.00 72.75 176 ASP A C 1
ATOM 1355 O O . ASP A 1 176 ? 2.078 -20.453 -5.629 1.00 72.75 176 ASP A O 1
ATOM 1359 N N . LEU A 1 177 ? 0.410 -21.444 -4.499 1.00 59.91 177 LEU A N 1
ATOM 1360 C CA . LEU A 1 177 ? 1.241 -22.409 -3.782 1.00 59.91 177 LEU A CA 1
ATOM 1361 C C . LEU A 1 177 ? 1.620 -23.556 -4.729 1.00 59.91 177 LEU A C 1
ATOM 1363 O O . LEU A 1 177 ? 1.017 -24.624 -4.697 1.00 59.91 177 LEU A O 1
ATOM 1367 N N . THR A 1 178 ? 2.587 -23.337 -5.615 1.00 49.09 178 THR A N 1
ATOM 1368 C CA . THR A 1 178 ? 3.315 -24.464 -6.208 1.00 49.09 178 THR A CA 1
ATOM 1369 C C . THR A 1 178 ? 4.395 -24.885 -5.227 1.00 49.09 178 THR A C 1
ATOM 1371 O O . THR A 1 178 ? 5.364 -24.148 -5.045 1.00 49.09 178 THR A O 1
ATOM 1374 N N . GLY A 1 179 ? 4.148 -26.010 -4.549 1.00 40.91 179 GLY A N 1
ATOM 1375 C CA . GLY A 1 179 ? 5.171 -26.780 -3.840 1.00 40.91 179 GLY A CA 1
ATOM 1376 C C . GLY A 1 179 ? 6.074 -27.546 -4.794 1.00 40.91 179 GLY A C 1
ATOM 1377 O O . GLY A 1 179 ? 5.719 -27.644 -5.993 1.00 40.91 179 GLY A O 1
#

Radius of gyration: 17.4 Å; chains: 1; bounding box: 44×63×38 Å

Secondary structure (DSSP, 8-state):
----PPPPP-------B-TTSPBP--BTTB-TT---EEEEETTSPPPP-SEEEE-SS-TT-EEEEEEEESSB---TT--SS-EEEEEEEEEEETTEEEEEEEEEESS-TTSPPPPPTT-EEPTT-TTEEEE---STT--EEEEE-SS-EEEEEESSSHHHHHHHHHH-EEEEE-B----

pLDDT: mean 81.31, std 18.17, range [34.03, 97.69]

Sequence (179 aa):
MPGARAKPIRALALIPLDRHGRPVPIKAQENPFALPNRYWQAPSRPPHGSCEIKNPHLRGLEAQWGHVISRIAAVPDVEGAAFLSCLDTEYYLENWPLQAAILLDAREPGRHVGPLPGAVSVPGHPGLVNIALGQFPGEITARRLTNAWLVVQGGRDLRQRLQVLHALTAAKIKVDLTG